Protein AF-A0A943A0S0-F1 (afdb_monomer_lite)

Radius of gyration: 11.8 Å; chains: 1; bounding box: 29×21×33 Å

Sequence (47 aa):
MQTIKVMWDGINELDLMTLTEMGKDGYLFEIENGRIQNILMVTGILK

Secondary structure (DSSP, 8-state):
-EEEEE--SS-----HHHHHHHHHTTEEEEEETTEEEEEEEEE----

pLDDT: mean 78.46, std 11.64, range [45.19, 92.94]

Foldseek 3Di:
DDKDKDADPDADDDDPVNVVVCVVVQWDFDDDPNGTGIIIHDPDDPD

Structure (mmCIF, N/CA/C/O backbone):
data_AF-A0A943A0S0-F1
#
_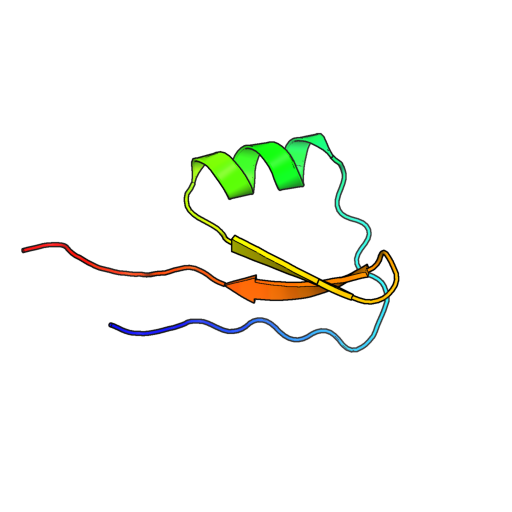entry.id   AF-A0A943A0S0-F1
#
loop_
_atom_site.group_PDB
_atom_site.id
_atom_site.type_symbol
_atom_site.label_atom_id
_atom_site.label_alt_id
_atom_site.label_comp_id
_atom_site.label_asym_id
_atom_site.label_entity_id
_atom_site.label_seq_id
_atom_site.pdbx_PDB_ins_code
_atom_site.Cartn_x
_atom_site.Cartn_y
_atom_site.Cartn_z
_atom_site.occupancy
_atom_site.B_iso_or_equiv
_atom_site.auth_seq_id
_atom_site.auth_comp_id
_atom_site.auth_asym_id
_atom_site.auth_atom_id
_atom_site.pdbx_PDB_model_num
ATOM 1 N N . MET A 1 1 ? -15.391 -11.733 10.143 1.00 60.66 1 MET A N 1
ATOM 2 C CA . MET A 1 1 ? -14.349 -10.991 9.408 1.00 60.66 1 MET A CA 1
ATOM 3 C C . MET A 1 1 ? -14.569 -11.231 7.932 1.00 60.66 1 MET A C 1
ATOM 5 O O . MET A 1 1 ? -14.622 -12.387 7.532 1.00 60.66 1 MET A O 1
ATOM 9 N N . GLN A 1 2 ? -14.771 -10.169 7.161 1.00 60.34 2 GLN A N 1
ATOM 10 C CA . GLN A 1 2 ? -14.823 -10.243 5.705 1.00 60.34 2 GLN A CA 1
ATOM 11 C C . GLN A 1 2 ? -13.578 -9.534 5.177 1.00 60.34 2 GLN A C 1
ATOM 13 O O . GLN A 1 2 ? -13.264 -8.438 5.635 1.00 60.34 2 GLN A O 1
ATOM 18 N N . THR A 1 3 ? -12.861 -10.183 4.267 1.00 68.75 3 THR A N 1
ATOM 19 C CA . THR A 1 3 ? -11.671 -9.618 3.630 1.00 68.75 3 THR A CA 1
ATOM 20 C C . THR A 1 3 ? -12.046 -9.215 2.216 1.00 68.75 3 THR A C 1
ATOM 22 O O . THR A 1 3 ? -12.505 -10.053 1.438 1.00 68.75 3 THR A O 1
ATOM 25 N N . ILE A 1 4 ? -11.862 -7.940 1.886 1.00 70.50 4 ILE A N 1
ATOM 26 C CA . ILE A 1 4 ? -11.982 -7.450 0.512 1.00 70.50 4 ILE A CA 1
ATOM 27 C C . ILE A 1 4 ? -10.591 -7.530 -0.117 1.00 70.50 4 ILE A C 1
ATOM 29 O O . ILE A 1 4 ? -9.630 -7.005 0.444 1.00 70.50 4 ILE A O 1
ATOM 33 N N . LYS A 1 5 ? -10.488 -8.211 -1.263 1.00 70.69 5 LYS A N 1
ATOM 34 C CA . LYS A 1 5 ? -9.255 -8.338 -2.048 1.00 70.69 5 LYS A CA 1
ATOM 35 C C . LYS A 1 5 ? -9.436 -7.621 -3.382 1.00 70.69 5 LYS A C 1
ATOM 37 O O . LYS A 1 5 ? -10.347 -7.961 -4.134 1.00 70.69 5 LYS A O 1
ATOM 42 N N . VAL A 1 6 ? -8.558 -6.666 -3.678 1.00 69.75 6 VAL A N 1
ATOM 43 C CA . VAL A 1 6 ? -8.507 -5.974 -4.974 1.00 69.75 6 VAL A CA 1
ATOM 44 C C . VAL A 1 6 ? -7.352 -6.550 -5.792 1.00 69.75 6 VAL A C 1
ATOM 46 O O . VAL A 1 6 ? -6.234 -6.645 -5.287 1.00 69.75 6 VAL A O 1
ATOM 49 N N . MET A 1 7 ? -7.635 -6.965 -7.029 1.00 69.88 7 MET A N 1
ATOM 50 C CA . MET A 1 7 ? -6.660 -7.518 -7.979 1.00 69.88 7 MET A CA 1
ATOM 51 C C . MET A 1 7 ? -6.615 -6.649 -9.234 1.00 69.88 7 MET A C 1
ATOM 53 O O . MET A 1 7 ? -7.635 -6.089 -9.636 1.00 69.88 7 MET A O 1
ATOM 57 N N . TRP A 1 8 ? -5.444 -6.561 -9.855 1.00 70.56 8 TRP A N 1
ATOM 58 C CA . TRP A 1 8 ? -5.176 -5.658 -10.971 1.00 70.56 8 TRP A CA 1
ATOM 59 C C . TRP A 1 8 ? -4.374 -6.399 -12.045 1.00 70.56 8 TRP A C 1
ATOM 61 O O . TRP A 1 8 ? -3.494 -7.183 -11.702 1.00 70.56 8 TRP A O 1
ATOM 71 N N . ASP A 1 9 ? -4.636 -6.112 -13.323 1.00 65.69 9 ASP A N 1
ATOM 72 C CA . ASP A 1 9 ? -3.965 -6.749 -14.475 1.00 65.69 9 ASP A CA 1
ATOM 73 C C . ASP A 1 9 ? -2.706 -5.979 -14.961 1.00 65.69 9 ASP A C 1
ATOM 75 O O . ASP A 1 9 ? -2.224 -6.189 -16.073 1.00 65.69 9 ASP A O 1
ATOM 79 N N . GLY A 1 10 ? -2.141 -5.066 -14.150 1.00 71.56 10 GLY A N 1
ATOM 80 C CA . GLY A 1 10 ? -1.022 -4.195 -14.555 1.00 71.56 10 GLY A CA 1
ATOM 81 C C . GLY A 1 10 ? -0.335 -3.417 -13.419 1.00 71.56 10 GLY A C 1
ATOM 82 O O . GLY A 1 10 ? -0.498 -3.738 -12.243 1.00 71.56 10 GLY A O 1
ATOM 83 N N . ILE A 1 11 ? 0.464 -2.394 -13.766 1.00 68.94 11 ILE A N 1
ATOM 84 C CA . ILE A 1 11 ? 1.148 -1.523 -12.787 1.00 68.94 11 ILE A CA 1
ATOM 85 C C . ILE A 1 11 ? 0.166 -0.463 -12.283 1.00 68.94 11 ILE A C 1
ATOM 87 O O . ILE A 1 11 ? -0.274 0.373 -13.066 1.00 68.94 11 ILE A O 1
ATOM 91 N N . ASN A 1 12 ? -0.136 -0.467 -10.983 1.00 66.62 12 ASN A N 1
ATOM 92 C CA . ASN A 1 12 ? -0.755 0.691 -10.341 1.00 66.62 12 ASN A CA 1
ATOM 93 C C . ASN A 1 12 ? 0.318 1.663 -9.881 1.00 66.62 12 ASN A C 1
ATOM 95 O O . ASN A 1 12 ? 1.171 1.316 -9.064 1.00 66.62 12 ASN A O 1
ATOM 99 N N . GLU A 1 13 ? 0.240 2.886 -10.383 1.00 71.25 13 GLU A N 1
ATOM 100 C CA . GLU A 1 13 ? 1.015 4.004 -9.869 1.00 71.25 13 GLU A CA 1
ATOM 101 C C . GLU A 1 13 ? 0.204 4.657 -8.748 1.00 71.25 13 GLU A C 1
ATOM 103 O O . GLU A 1 13 ? -0.721 5.427 -8.991 1.00 71.25 13 GLU A O 1
ATOM 108 N N . LEU A 1 14 ? 0.522 4.290 -7.508 1.00 77.94 14 LEU A N 1
ATOM 109 C CA . LEU A 1 14 ? 0.051 4.986 -6.314 1.00 77.94 14 LEU A CA 1
ATOM 110 C C . LEU A 1 14 ? 1.194 5.848 -5.795 1.00 77.94 14 LEU A C 1
ATOM 112 O O . LEU A 1 14 ? 2.320 5.368 -5.641 1.00 77.94 14 LEU A O 1
ATOM 116 N N . ASP A 1 15 ? 0.915 7.117 -5.521 1.00 85.69 15 ASP A N 1
ATOM 117 C CA . ASP A 1 15 ? 1.901 7.983 -4.897 1.00 85.69 15 ASP A CA 1
ATOM 118 C C . ASP A 1 15 ? 2.105 7.614 -3.413 1.00 85.69 15 ASP A C 1
ATOM 120 O O . ASP A 1 15 ? 1.260 6.998 -2.754 1.00 85.69 15 ASP A O 1
ATOM 124 N N . LEU A 1 16 ? 3.265 7.998 -2.874 1.00 84.06 16 LEU A N 1
ATOM 125 C CA . LEU A 1 16 ? 3.657 7.670 -1.501 1.00 84.06 16 LEU A CA 1
ATOM 126 C C . LEU A 1 16 ? 2.728 8.283 -0.444 1.00 84.06 16 LEU A C 1
ATOM 128 O O . LEU A 1 16 ? 2.596 7.715 0.644 1.00 84.06 16 LEU A O 1
ATOM 132 N N . MET A 1 17 ? 2.097 9.424 -0.732 1.00 89.44 17 MET A N 1
ATOM 133 C CA . MET A 1 17 ? 1.182 10.070 0.205 1.00 89.44 17 MET A CA 1
ATOM 134 C C . MET A 1 17 ? -0.119 9.274 0.304 1.00 89.44 17 MET A C 1
ATOM 136 O O . MET A 1 17 ? -0.513 8.931 1.418 1.00 89.44 17 MET A O 1
ATOM 140 N N . THR A 1 18 ? -0.685 8.853 -0.829 1.00 88.38 18 THR A N 1
ATOM 141 C CA . THR A 1 18 ? -1.851 7.957 -0.871 1.00 88.38 18 THR A CA 1
ATOM 142 C C . THR A 1 18 ? -1.590 6.652 -0.111 1.00 88.38 18 THR A C 1
ATOM 144 O O . THR A 1 18 ? -2.393 6.257 0.733 1.00 88.38 18 THR A O 1
ATOM 147 N N . LEU A 1 19 ? -0.435 6.004 -0.317 1.00 87.81 19 LEU A N 1
ATOM 148 C CA . LEU A 1 19 ? -0.075 4.782 0.425 1.00 87.81 19 LEU A CA 1
ATOM 149 C C . LEU A 1 19 ? 0.029 5.024 1.938 1.00 87.81 19 LEU A C 1
ATOM 151 O O . LEU A 1 19 ? -0.380 4.184 2.741 1.00 87.81 19 LEU A O 1
ATOM 155 N N . THR A 1 20 ? 0.558 6.184 2.331 1.00 88.31 20 THR A N 1
ATOM 156 C CA . THR A 1 20 ? 0.692 6.572 3.739 1.00 88.31 20 THR A CA 1
ATOM 157 C C . THR A 1 20 ? -0.669 6.820 4.389 1.00 88.31 20 THR A C 1
ATOM 159 O O . THR A 1 20 ? -0.880 6.425 5.535 1.00 88.31 20 THR A O 1
ATOM 162 N N . GLU A 1 21 ? -1.594 7.472 3.686 1.00 92.94 21 GLU A N 1
ATOM 163 C CA . GLU A 1 21 ? -2.962 7.711 4.160 1.00 92.94 21 GLU A CA 1
ATOM 164 C C . GLU A 1 21 ? -3.738 6.403 4.301 1.00 92.94 21 GLU A C 1
ATOM 166 O O . GLU A 1 21 ? -4.271 6.119 5.371 1.00 92.94 21 GLU A O 1
ATOM 171 N N . MET A 1 22 ? -3.676 5.535 3.292 1.00 90.19 22 MET A N 1
ATOM 172 C CA . MET A 1 22 ? -4.262 4.196 3.357 1.00 90.19 22 MET A CA 1
ATOM 173 C C . MET A 1 22 ? -3.703 3.375 4.535 1.00 90.19 22 MET A C 1
ATOM 175 O O . MET A 1 22 ? -4.454 2.704 5.240 1.00 90.19 22 MET A O 1
ATOM 179 N N . GLY A 1 23 ? -2.401 3.459 4.821 1.00 88.69 23 GLY A N 1
ATOM 180 C CA . GLY A 1 23 ? -1.825 2.809 6.003 1.00 88.69 23 GLY A CA 1
ATOM 181 C C . GLY A 1 23 ? -2.435 3.297 7.327 1.00 88.69 23 GLY A C 1
ATOM 182 O O . GLY A 1 23 ? -2.649 2.496 8.238 1.00 88.69 23 GLY A O 1
ATOM 183 N N . LYS A 1 24 ? -2.769 4.592 7.435 1.00 90.62 24 LYS A N 1
ATOM 184 C CA . LYS A 1 24 ? -3.449 5.163 8.617 1.00 90.62 24 LYS A CA 1
ATOM 185 C C . LYS A 1 24 ? -4.893 4.681 8.743 1.00 90.62 24 LYS A C 1
ATOM 187 O O . LYS A 1 24 ? -5.362 4.480 9.860 1.00 90.62 24 LYS A O 1
ATOM 192 N N . ASP A 1 25 ? -5.550 4.437 7.615 1.00 89.94 25 ASP A N 1
ATOM 193 C CA . ASP A 1 25 ? -6.927 3.936 7.547 1.00 89.94 25 ASP A CA 1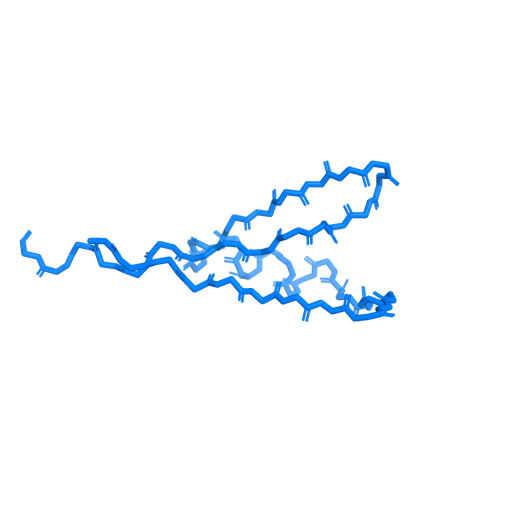
ATOM 194 C C . ASP A 1 25 ? -7.031 2.413 7.764 1.00 89.94 25 ASP A C 1
ATOM 196 O O . ASP A 1 25 ? -8.110 1.827 7.653 1.00 89.94 25 ASP A O 1
ATOM 200 N N . GLY A 1 26 ? -5.916 1.753 8.103 1.00 88.12 26 GLY A N 1
ATOM 201 C CA . GLY A 1 26 ? -5.882 0.330 8.445 1.00 8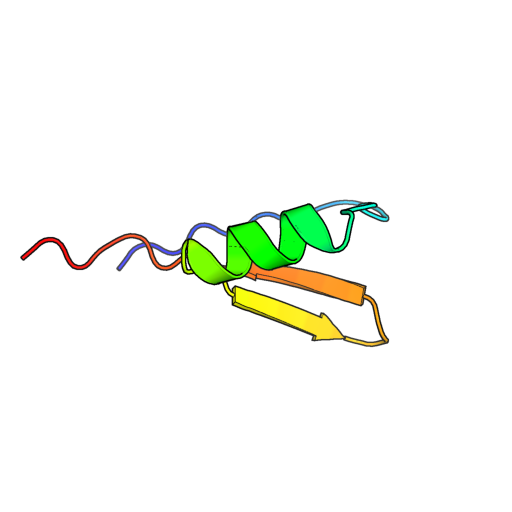8.12 26 GLY A CA 1
ATOM 202 C C . GLY A 1 26 ? -5.771 -0.605 7.243 1.00 88.12 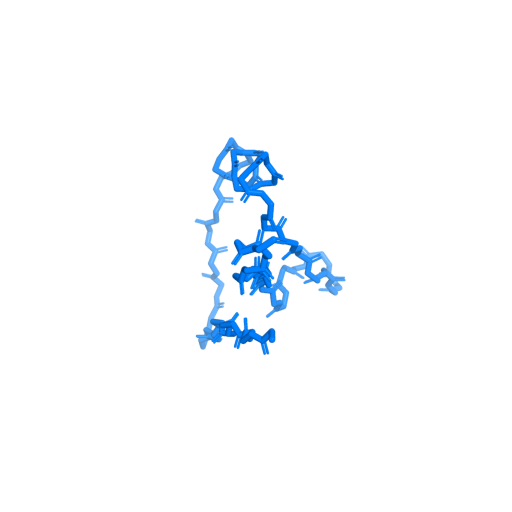26 GLY A C 1
ATOM 203 O O . GLY A 1 26 ? -6.018 -1.807 7.378 1.00 88.12 26 GLY A O 1
ATOM 204 N N . TYR A 1 27 ? -5.393 -0.081 6.075 1.00 90.00 27 TYR A N 1
ATOM 205 C CA . TYR A 1 27 ? -5.009 -0.917 4.945 1.00 90.00 27 TYR A CA 1
ATOM 206 C C . TYR A 1 27 ? -3.614 -1.514 5.166 1.00 90.00 27 TYR A C 1
ATOM 208 O O . TYR A 1 27 ? -2.703 -0.871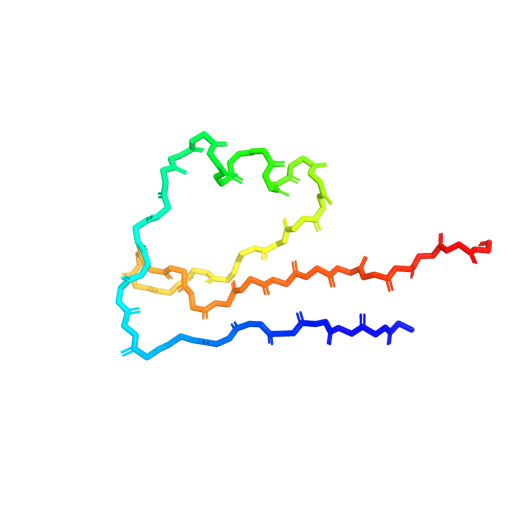 5.689 1.00 90.00 27 TYR A O 1
ATOM 216 N N . LEU A 1 28 ? -3.447 -2.757 4.728 1.00 89.56 28 LEU A N 1
ATOM 217 C CA . LEU A 1 28 ? -2.193 -3.500 4.741 1.00 89.56 28 LEU A CA 1
ATOM 218 C C . LEU A 1 28 ? -1.765 -3.798 3.304 1.00 89.56 28 LEU A C 1
ATOM 220 O O . LEU A 1 28 ? -2.603 -4.049 2.438 1.00 89.56 28 LEU A O 1
ATOM 224 N N . PHE A 1 29 ? -0.457 -3.809 3.062 1.00 88.12 29 PHE A N 1
ATOM 225 C CA . PHE A 1 29 ? 0.120 -4.016 1.736 1.00 88.12 29 PHE A CA 1
ATOM 226 C C . PHE A 1 29 ? 1.038 -5.234 1.750 1.00 88.12 29 PHE A C 1
ATOM 228 O O . PHE A 1 29 ? 1.956 -5.312 2.567 1.00 88.12 29 PHE A O 1
ATOM 235 N N . GLU A 1 30 ? 0.827 -6.162 0.822 1.00 88.44 30 GLU A N 1
ATOM 236 C CA . GLU A 1 30 ? 1.774 -7.244 0.552 1.00 88.44 30 GLU A CA 1
ATOM 237 C C . GLU A 1 30 ? 2.674 -6.829 -0.610 1.00 88.44 30 GLU A C 1
ATOM 239 O O . GLU A 1 30 ? 2.193 -6.577 -1.717 1.00 88.44 30 GLU A O 1
ATOM 244 N N . ILE A 1 31 ? 3.979 -6.733 -0.346 1.00 85.50 31 ILE A N 1
ATOM 245 C CA . ILE A 1 31 ? 4.979 -6.272 -1.312 1.00 85.50 31 ILE A CA 1
ATOM 246 C C . ILE A 1 31 ? 5.883 -7.441 -1.698 1.00 85.50 31 ILE A C 1
ATOM 248 O O . ILE A 1 31 ? 6.501 -8.064 -0.838 1.00 85.50 31 ILE A O 1
ATOM 252 N N . GLU A 1 32 ? 6.017 -7.687 -3.000 1.00 86.56 32 GLU A N 1
ATOM 253 C CA . GLU A 1 32 ? 6.924 -8.686 -3.565 1.00 86.56 32 GLU A CA 1
ATOM 254 C C . GLU A 1 32 ? 7.673 -8.083 -4.758 1.00 86.56 32 GLU A C 1
ATOM 256 O O . GLU A 1 32 ? 7.073 -7.434 -5.619 1.00 86.56 32 GLU A O 1
ATOM 261 N N . ASN A 1 33 ? 8.996 -8.274 -4.811 1.00 87.50 33 ASN A N 1
ATOM 262 C CA . ASN A 1 33 ? 9.864 -7.748 -5.875 1.00 87.50 33 ASN A CA 1
ATOM 263 C C . ASN A 1 33 ? 9.716 -6.227 -6.102 1.00 87.50 33 ASN A C 1
ATOM 265 O O . ASN A 1 33 ? 9.724 -5.747 -7.236 1.00 87.50 33 ASN A O 1
ATOM 269 N N . GLY A 1 34 ? 9.546 -5.466 -5.013 1.00 80.75 34 GLY A N 1
ATOM 270 C CA . GLY A 1 34 ? 9.380 -4.008 -5.047 1.00 80.75 34 GLY A CA 1
ATOM 271 C C . GLY A 1 34 ? 8.019 -3.529 -5.562 1.00 80.75 34 GLY A C 1
ATOM 272 O O . GLY A 1 34 ? 7.860 -2.342 -5.831 1.00 80.75 34 GLY A O 1
ATOM 273 N N . ARG A 1 35 ? 7.041 -4.432 -5.715 1.00 81.81 35 ARG A N 1
ATOM 274 C CA . ARG A 1 35 ? 5.689 -4.133 -6.206 1.00 81.81 35 ARG A CA 1
ATOM 275 C C . ARG A 1 35 ? 4.647 -4.563 -5.185 1.00 81.81 35 ARG A C 1
ATOM 277 O O . ARG A 1 35 ? 4.779 -5.621 -4.575 1.00 81.81 35 ARG A O 1
ATOM 284 N N . ILE A 1 36 ? 3.600 -3.761 -5.026 1.00 85.50 36 ILE A N 1
ATOM 285 C CA . ILE A 1 36 ? 2.428 -4.146 -4.237 1.00 85.50 36 ILE A CA 1
ATOM 286 C C . ILE A 1 36 ? 1.675 -5.221 -5.023 1.00 85.50 36 ILE A C 1
ATOM 288 O O . ILE A 1 36 ? 1.216 -4.964 -6.134 1.00 85.50 36 ILE A O 1
ATOM 292 N N . GLN A 1 37 ? 1.567 -6.416 -4.451 1.00 85.06 37 GLN A N 1
ATOM 293 C CA . GLN A 1 37 ? 0.826 -7.539 -5.028 1.00 85.06 37 GLN A CA 1
ATOM 294 C C . GLN A 1 37 ? -0.629 -7.531 -4.569 1.00 85.06 37 GLN A C 1
ATOM 296 O O . GLN A 1 37 ? -1.538 -7.753 -5.366 1.00 85.06 37 GLN A O 1
ATOM 301 N N . ASN A 1 38 ? -0.855 -7.247 -3.283 1.00 84.94 38 ASN A N 1
AT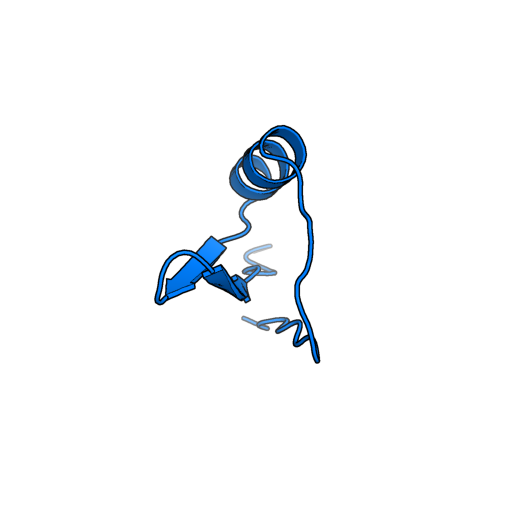OM 302 C CA . ASN A 1 38 ? -2.186 -7.207 -2.688 1.00 84.94 38 ASN A CA 1
ATOM 303 C C . ASN A 1 38 ? -2.320 -6.015 -1.738 1.00 84.94 38 ASN A C 1
ATOM 305 O O . ASN A 1 38 ? -1.375 -5.639 -1.042 1.00 84.94 38 ASN A O 1
ATOM 309 N N . ILE A 1 39 ? -3.533 -5.469 -1.681 1.00 87.75 39 ILE A N 1
ATOM 310 C CA . ILE A 1 39 ? -3.963 -4.508 -0.667 1.00 87.75 39 ILE A CA 1
ATOM 311 C C . ILE A 1 39 ? -5.090 -5.174 0.112 1.00 87.75 39 ILE A C 1
ATOM 313 O O . ILE A 1 39 ? -6.074 -5.625 -0.480 1.00 87.75 39 ILE A O 1
ATOM 317 N N . LEU A 1 40 ? -4.929 -5.267 1.427 1.00 87.81 40 LEU A N 1
ATOM 318 C CA . LEU A 1 40 ? -5.885 -5.889 2.330 1.00 87.81 40 LEU A CA 1
ATOM 319 C C . LEU A 1 40 ? -6.491 -4.826 3.237 1.00 87.81 40 LEU A C 1
ATOM 321 O O . LEU A 1 40 ? -5.788 -3.972 3.766 1.00 87.81 40 LEU A O 1
ATOM 325 N N . MET A 1 41 ? -7.793 -4.926 3.470 1.00 85.88 41 MET A N 1
ATOM 326 C CA . MET A 1 41 ? -8.483 -4.145 4.488 1.00 85.88 41 MET A CA 1
ATOM 327 C C . MET A 1 41 ? -9.257 -5.095 5.390 1.00 85.88 41 MET A C 1
ATOM 329 O O . MET A 1 41 ? -10.061 -5.904 4.916 1.00 85.88 41 MET A O 1
ATOM 333 N N . VAL A 1 42 ? -9.025 -4.994 6.697 1.00 72.81 42 VAL A N 1
ATOM 334 C CA . VAL A 1 42 ? -9.812 -5.740 7.679 1.00 72.81 42 VAL A CA 1
ATOM 335 C C . VAL A 1 42 ? -11.064 -4.933 7.991 1.00 72.81 42 VAL A C 1
ATOM 337 O O . VAL A 1 42 ? -11.060 -4.045 8.839 1.00 72.81 42 VAL A O 1
ATOM 340 N N . THR A 1 43 ? -12.164 -5.246 7.312 1.00 72.50 43 THR A N 1
ATOM 341 C CA . THR A 1 43 ? -13.458 -4.649 7.647 1.00 72.50 43 THR A CA 1
ATOM 342 C C . THR A 1 43 ? -14.094 -5.427 8.803 1.00 72.50 43 THR A C 1
ATOM 344 O O . THR A 1 43 ? -14.567 -6.556 8.630 1.00 72.50 43 THR A O 1
ATOM 347 N N . GLY A 1 44 ? -14.084 -4.812 9.992 1.00 64.56 44 GLY A N 1
ATOM 348 C CA . GLY A 1 44 ? -14.907 -5.184 11.145 1.00 64.56 44 GLY A CA 1
ATOM 349 C C . GLY A 1 44 ? -14.171 -5.788 12.347 1.00 64.56 44 GLY A C 1
ATOM 350 O O . GLY A 1 44 ? -13.868 -6.979 12.352 1.00 64.56 44 GLY A O 1
ATOM 351 N N . ILE A 1 45 ? -14.081 -5.001 13.426 1.00 56.00 45 ILE A N 1
ATOM 352 C CA . ILE A 1 45 ? -14.786 -5.324 14.679 1.00 56.00 45 ILE A CA 1
ATOM 353 C C . ILE A 1 45 ? -15.593 -4.077 15.083 1.00 56.00 45 ILE A C 1
ATOM 355 O O . ILE A 1 45 ? -15.091 -3.183 15.750 1.00 56.00 45 ILE A O 1
ATOM 359 N N . LEU A 1 46 ? -16.851 -4.002 14.644 1.00 54.09 46 LEU A N 1
ATOM 360 C CA . LEU A 1 46 ? -17.888 -3.291 15.394 1.00 54.09 46 LEU A CA 1
ATOM 361 C C . LEU A 1 46 ? -18.645 -4.364 16.174 1.00 54.09 46 LEU A C 1
ATOM 363 O O . LEU A 1 46 ? -19.616 -4.931 15.672 1.00 54.09 46 LEU A O 1
ATOM 367 N N . LYS A 1 47 ? -18.113 -4.699 17.349 1.00 45.19 47 LYS A N 1
ATOM 368 C CA . LYS A 1 47 ? -18.833 -5.155 18.540 1.00 45.19 47 LYS A CA 1
ATOM 369 C C . LYS A 1 47 ? -17.907 -5.062 19.742 1.00 45.19 47 LYS A C 1
ATOM 371 O O . LYS A 1 47 ? -16.773 -5.572 19.627 1.00 45.19 47 LYS A O 1
#